Protein AF-A0A1E1V9N7-F1 (afdb_monomer_lite)

pLDDT: mean 84.42, std 9.8, range [53.38, 96.94]

Radius of gyration: 17.43 Å; chains: 1; bounding box: 44×20×41 Å

Structure (mmCIF, N/CA/C/O backbone):
data_AF-A0A1E1V9N7-F1
#
_entry.id   AF-A0A1E1V9N7-F1
#
loop_
_atom_site.group_PDB
_atom_site.id
_atom_site.type_symbol
_atom_site.label_atom_id
_atom_site.label_alt_id
_atom_site.label_comp_id
_atom_site.label_asym_id
_atom_site.label_entity_id
_atom_site.label_seq_id
_atom_site.pdbx_PDB_ins_code
_atom_site.Cartn_x
_atom_site.Cartn_y
_atom_site.Cartn_z
_atom_site.occupancy
_atom_site.B_iso_or_equiv
_atom_site.auth_seq_id
_atom_site.auth_comp_id
_atom_site.auth_asym_id
_atom_site.auth_atom_id
_atom_site.pdbx_PDB_model_num
ATOM 1 N N . MET A 1 1 ? -19.801 4.195 1.202 1.00 53.38 1 MET A N 1
ATOM 2 C CA . MET A 1 1 ? -19.342 4.086 -0.202 1.00 53.38 1 MET A CA 1
ATOM 3 C C . MET A 1 1 ? -17.823 3.846 -0.283 1.00 53.38 1 MET A C 1
ATOM 5 O O . MET A 1 1 ? -17.121 4.504 -1.035 1.00 53.38 1 MET A O 1
ATOM 9 N N . VAL A 1 2 ? -17.266 2.913 0.509 1.00 54.03 2 VAL A N 1
ATOM 10 C CA . VAL A 1 2 ? -15.828 2.565 0.417 1.00 54.03 2 VAL A CA 1
ATOM 11 C C . VAL A 1 2 ? -15.563 1.692 -0.814 1.00 54.03 2 VAL A C 1
ATOM 13 O O . VAL A 1 2 ? -14.586 1.950 -1.505 1.00 54.03 2 VAL A O 1
ATOM 16 N N . GLY A 1 3 ? -16.492 0.777 -1.132 1.00 59.66 3 GLY A N 1
ATOM 17 C CA . GLY A 1 3 ? -16.442 -0.092 -2.317 1.00 59.66 3 GLY A CA 1
ATOM 18 C C . GLY A 1 3 ? -16.304 0.665 -3.642 1.00 59.66 3 GLY A C 1
ATOM 19 O O . GLY A 1 3 ? -15.434 0.337 -4.438 1.00 59.66 3 GLY A O 1
ATOM 20 N N . GLU A 1 4 ? -17.053 1.760 -3.809 1.00 60.78 4 GLU A N 1
ATOM 21 C CA . GLU A 1 4 ? -17.031 2.583 -5.030 1.00 60.78 4 GLU A CA 1
ATOM 22 C C . GLU A 1 4 ? -15.651 3.171 -5.352 1.00 60.78 4 GLU A C 1
ATOM 24 O O . GLU A 1 4 ? -15.265 3.238 -6.512 1.00 60.78 4 GLU A O 1
ATOM 29 N N . ARG A 1 5 ? -14.872 3.581 -4.340 1.00 67.94 5 ARG A N 1
ATOM 30 C CA . ARG A 1 5 ? -13.529 4.140 -4.574 1.00 67.94 5 ARG A CA 1
ATOM 31 C C . ARG A 1 5 ? -12.522 3.056 -4.936 1.00 67.94 5 ARG A C 1
ATOM 33 O O . ARG A 1 5 ? -11.687 3.279 -5.802 1.00 67.94 5 ARG A O 1
ATOM 40 N N . SER A 1 6 ? -12.597 1.897 -4.288 1.00 70.44 6 SER A N 1
ATOM 41 C CA . SER A 1 6 ? -11.738 0.752 -4.606 1.00 70.44 6 SER A CA 1
ATOM 42 C C . SER A 1 6 ? -11.928 0.272 -6.044 1.00 70.44 6 SER A C 1
ATOM 44 O O . SER A 1 6 ? -10.932 -0.008 -6.707 1.00 70.44 6 SER A O 1
ATOM 46 N N . ASP A 1 7 ? -13.167 0.262 -6.543 1.00 75.50 7 ASP A N 1
ATOM 47 C CA . ASP A 1 7 ? -13.459 -0.134 -7.924 1.00 75.50 7 ASP A CA 1
ATOM 48 C C . ASP A 1 7 ? -12.918 0.886 -8.936 1.00 75.50 7 ASP A C 1
ATOM 50 O O . ASP A 1 7 ? -12.308 0.504 -9.932 1.00 75.50 7 ASP A O 1
ATOM 54 N N . ILE A 1 8 ? -13.052 2.189 -8.653 1.00 83.12 8 ILE A N 1
ATOM 55 C CA . ILE A 1 8 ? -12.511 3.260 -9.511 1.00 83.12 8 ILE A CA 1
ATOM 56 C C . ILE A 1 8 ? -10.979 3.192 -9.607 1.00 83.12 8 ILE A C 1
ATOM 58 O O . ILE A 1 8 ? -10.417 3.452 -10.669 1.00 83.12 8 ILE A O 1
ATOM 62 N N . PHE A 1 9 ? -10.295 2.861 -8.508 1.00 82.75 9 PHE A N 1
ATOM 63 C CA . PHE A 1 9 ? -8.831 2.824 -8.459 1.00 82.75 9 PHE A CA 1
ATOM 64 C C . PHE A 1 9 ? -8.227 1.447 -8.778 1.00 82.75 9 PHE A C 1
ATOM 66 O O . PHE A 1 9 ? -7.007 1.331 -8.821 1.00 82.75 9 PHE A O 1
ATOM 73 N N . GLY A 1 10 ? -9.027 0.404 -9.017 1.00 86.50 10 GLY A N 1
ATOM 74 C CA . GLY A 1 10 ? -8.501 -0.939 -9.291 1.00 86.50 10 GLY A CA 1
ATOM 75 C C . GLY A 1 10 ? -7.739 -1.538 -8.103 1.00 86.50 10 GLY A C 1
ATOM 76 O O . GLY A 1 10 ? -6.691 -2.169 -8.272 1.00 86.50 10 GLY A O 1
ATOM 77 N N . PHE A 1 11 ? -8.228 -1.296 -6.884 1.00 89.62 11 PHE A N 1
ATOM 78 C CA . PHE A 1 11 ? -7.645 -1.899 -5.689 1.00 89.62 11 PHE A CA 1
ATOM 79 C C . PHE A 1 11 ? -7.820 -3.420 -5.694 1.00 89.62 11 PHE A C 1
ATOM 81 O O . PHE A 1 11 ? -8.760 -3.964 -6.272 1.00 89.62 11 PHE A O 1
ATOM 88 N N . ALA A 1 12 ? -6.898 -4.108 -5.030 1.00 88.81 12 ALA A N 1
ATOM 89 C CA . ALA A 1 12 ? -6.953 -5.544 -4.854 1.00 88.81 12 ALA A CA 1
ATOM 90 C C . ALA A 1 12 ? -8.186 -5.960 -4.034 1.00 88.81 12 ALA A C 1
ATOM 92 O O . ALA A 1 12 ? -8.620 -5.224 -3.136 1.00 88.81 12 ALA A O 1
ATOM 93 N N . PRO A 1 13 ? -8.758 -7.144 -4.315 1.00 86.62 13 PRO A N 1
ATOM 94 C CA . PRO A 1 13 ? -9.899 -7.648 -3.568 1.00 86.62 13 PRO A CA 1
ATOM 95 C C . PRO A 1 13 ? -9.534 -7.881 -2.095 1.00 86.62 13 PRO A C 1
ATOM 97 O O . PRO A 1 13 ? -8.390 -8.162 -1.749 1.00 86.62 13 PRO A O 1
ATOM 100 N N . ALA A 1 14 ? -10.527 -7.821 -1.205 1.00 81.81 14 ALA A N 1
ATOM 101 C CA . ALA A 1 14 ? -10.298 -7.865 0.244 1.00 81.81 14 ALA A CA 1
ATOM 102 C C . ALA A 1 14 ? -9.566 -9.127 0.750 1.00 81.81 14 ALA A C 1
ATOM 104 O O . ALA A 1 14 ? -8.917 -9.074 1.791 1.00 81.81 14 ALA A O 1
ATOM 105 N N . HIS A 1 15 ? -9.662 -10.252 0.033 1.00 83.94 15 HIS A N 1
ATOM 106 C CA . HIS A 1 15 ? -8.982 -11.502 0.392 1.00 83.94 15 HIS A CA 1
ATOM 107 C C . HIS A 1 15 ? -7.481 -11.511 0.060 1.00 83.94 15 HIS A C 1
ATOM 109 O O . HIS A 1 15 ? -6.778 -12.401 0.524 1.00 83.94 15 HIS A O 1
ATOM 115 N N . ASP A 1 16 ? -6.999 -10.538 -0.715 1.00 86.38 16 ASP A N 1
ATOM 116 C CA . ASP A 1 16 ? -5.577 -10.335 -1.023 1.00 86.38 16 ASP A CA 1
ATOM 117 C C . ASP A 1 16 ? -4.875 -9.472 0.048 1.00 86.38 16 ASP A C 1
ATOM 119 O O . ASP A 1 16 ? -3.691 -9.160 -0.031 1.00 86.38 16 ASP A O 1
ATOM 123 N N . ALA A 1 17 ? -5.611 -9.039 1.077 1.00 82.00 17 ALA A N 1
ATOM 124 C CA . ALA A 1 17 ? -5.037 -8.269 2.168 1.00 82.00 17 ALA A CA 1
ATOM 125 C C . ALA A 1 17 ? -4.071 -9.128 3.015 1.00 82.00 17 ALA A C 1
ATOM 127 O O . ALA A 1 17 ? -4.368 -10.289 3.314 1.00 82.00 17 ALA A O 1
ATOM 128 N N . PRO A 1 18 ? -2.941 -8.557 3.476 1.00 79.69 18 PRO A N 1
ATOM 129 C CA . PRO A 1 18 ? -2.028 -9.243 4.386 1.00 79.69 18 PRO A CA 1
ATOM 130 C C . PRO A 1 18 ? -2.689 -9.517 5.746 1.00 79.69 18 PRO A C 1
ATOM 132 O O . PRO A 1 18 ? -3.773 -9.012 6.047 1.00 79.69 18 PRO A O 1
ATOM 135 N N . VAL A 1 19 ? -1.999 -10.289 6.599 1.00 81.19 19 VAL A N 1
ATOM 136 C CA . VAL A 1 19 ? -2.440 -10.610 7.971 1.00 81.19 19 VAL A CA 1
ATOM 137 C C . VAL A 1 19 ? -3.015 -9.356 8.653 1.00 81.19 19 VAL A C 1
ATOM 139 O O . VAL A 1 19 ? -2.337 -8.324 8.676 1.00 81.19 19 VAL A O 1
ATOM 142 N N . PRO A 1 20 ? -4.236 -9.410 9.223 1.00 76.19 20 PRO A N 1
ATOM 143 C CA . PRO A 1 20 ? -5.007 -8.226 9.604 1.00 76.19 20 PRO A CA 1
ATOM 144 C C . PRO A 1 20 ? -4.541 -7.599 10.929 1.00 76.19 20 PRO A C 1
ATOM 146 O O . PRO A 1 20 ? -5.327 -7.368 11.848 1.00 76.19 20 PRO A O 1
ATOM 149 N N . TYR A 1 21 ? -3.255 -7.275 11.042 1.00 79.12 21 TYR A N 1
ATOM 150 C CA . TYR A 1 21 ? -2.662 -6.703 12.253 1.00 79.12 21 TYR A CA 1
ATOM 151 C C . TYR A 1 21 ? -3.251 -5.328 12.610 1.00 79.12 21 TYR A C 1
ATOM 153 O O . TYR A 1 21 ? -3.285 -4.943 13.778 1.00 79.12 21 TYR A O 1
ATOM 161 N N . LEU A 1 22 ? -3.772 -4.605 11.614 1.00 78.50 22 LEU A N 1
ATOM 162 C CA . LEU A 1 22 ? -4.402 -3.302 11.804 1.00 78.50 22 LEU A CA 1
ATOM 163 C C . LEU A 1 22 ? -5.856 -3.334 12.268 1.00 78.50 22 LEU A C 1
ATOM 165 O O . LEU A 1 22 ? -6.346 -2.292 12.706 1.00 78.50 22 LEU A O 1
ATOM 169 N N . GLN A 1 23 ? -6.549 -4.477 12.209 1.00 84.81 23 GLN A N 1
ATOM 170 C CA . GLN A 1 23 ? -7.965 -4.553 12.602 1.00 84.81 23 GLN A CA 1
ATOM 171 C C . GLN A 1 23 ? -8.176 -4.015 14.021 1.00 84.81 23 GLN A C 1
ATOM 173 O O . GLN A 1 23 ? -9.011 -3.141 14.237 1.00 84.81 23 GLN A O 1
ATOM 178 N N . ARG A 1 24 ? -7.330 -4.436 14.969 1.00 86.31 24 ARG A N 1
ATOM 179 C CA . ARG A 1 24 ? -7.404 -3.988 16.367 1.00 86.31 24 ARG A CA 1
ATOM 180 C C . ARG A 1 24 ? -7.278 -2.469 16.514 1.00 86.31 24 ARG A C 1
ATOM 182 O O . ARG A 1 24 ? -8.029 -1.864 17.273 1.00 86.31 24 ARG A O 1
ATOM 189 N N . VAL A 1 25 ? -6.321 -1.863 15.810 1.00 87.31 25 VAL A N 1
ATOM 190 C CA . VAL A 1 25 ? -6.065 -0.415 15.871 1.00 87.31 25 VAL A CA 1
ATOM 191 C C . VAL A 1 25 ? -7.218 0.351 15.227 1.00 87.31 25 VAL A C 1
ATOM 193 O O . VAL A 1 25 ? -7.700 1.327 15.79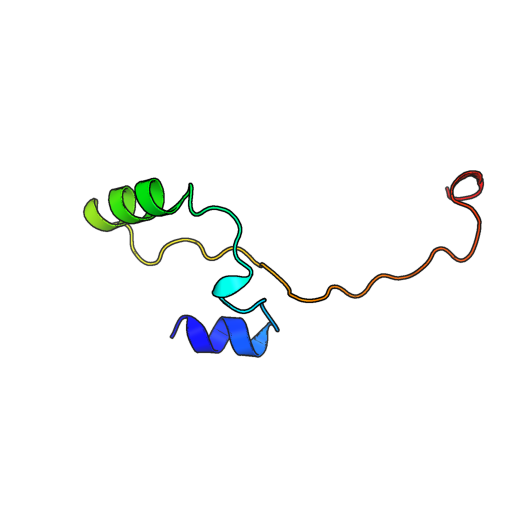7 1.00 87.31 25 VAL A O 1
ATOM 196 N N . SER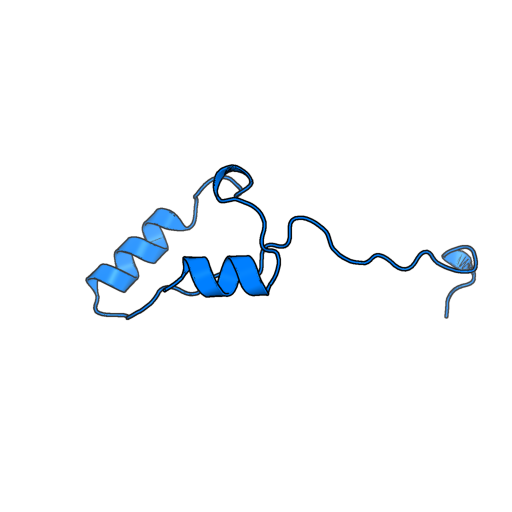 A 1 26 ? -7.708 -0.122 14.080 1.00 86.75 26 SER A N 1
ATOM 197 C CA . SER A 1 26 ? -8.849 0.476 13.389 1.00 86.75 26 SER A CA 1
ATOM 198 C C . SER A 1 26 ? -10.098 0.494 14.274 1.00 86.75 26 SER A C 1
ATOM 200 O O . SER A 1 26 ? -10.690 1.558 14.456 1.00 86.75 26 SER A O 1
ATOM 202 N N . SER A 1 27 ? -10.441 -0.636 14.905 1.00 88.69 27 SER A N 1
ATOM 203 C CA . SER A 1 27 ? -11.588 -0.728 15.818 1.00 88.69 27 SER A CA 1
ATOM 204 C C . SER A 1 27 ? -11.441 0.174 17.043 1.00 88.69 27 SER A C 1
ATOM 206 O O . SER A 1 27 ? -12.411 0.800 17.462 1.00 88.69 27 SER A O 1
ATOM 208 N N . TYR A 1 28 ? -10.234 0.273 17.609 1.00 91.25 28 TYR A N 1
ATOM 209 C CA . TYR A 1 28 ? -9.970 1.134 18.762 1.00 91.25 28 TYR A CA 1
ATOM 210 C C . TYR A 1 28 ? -10.255 2.610 18.454 1.00 91.25 28 TYR A C 1
ATOM 212 O O . TYR A 1 28 ? -11.000 3.258 19.185 1.00 91.25 28 TYR A O 1
ATOM 220 N N . TYR A 1 29 ? -9.723 3.140 17.351 1.00 91.00 29 TYR A N 1
ATOM 221 C CA . TYR A 1 29 ? -9.940 4.544 16.994 1.00 91.00 29 TYR A CA 1
ATOM 222 C C . TYR A 1 29 ? -11.377 4.827 16.549 1.00 91.00 29 TYR A C 1
ATOM 224 O O . TYR A 1 29 ? -11.915 5.879 16.888 1.00 91.00 29 TYR A O 1
ATOM 232 N N . GLN A 1 30 ? -12.037 3.885 15.875 1.00 91.88 30 GLN A N 1
ATOM 233 C CA . GLN A 1 30 ? -13.467 4.011 15.577 1.00 91.88 30 GLN A CA 1
ATOM 234 C C . GLN A 1 30 ? -14.304 4.138 16.855 1.00 91.88 30 GLN A C 1
ATOM 236 O O . GLN A 1 30 ? -15.175 5.001 16.938 1.00 91.88 30 GLN A O 1
ATOM 241 N N . ALA A 1 31 ? -14.006 3.334 17.881 1.00 92.88 31 ALA A N 1
ATOM 242 C CA . ALA A 1 31 ? -14.701 3.402 19.165 1.00 92.88 31 ALA A CA 1
ATOM 243 C C . ALA A 1 31 ? -14.487 4.740 19.898 1.00 92.88 31 ALA A C 1
ATOM 245 O O . ALA A 1 31 ? -15.348 5.167 20.661 1.00 92.88 31 ALA A O 1
ATOM 246 N N . LEU A 1 32 ? -13.370 5.428 19.640 1.00 94.19 32 LEU A N 1
ATOM 247 C CA . LEU A 1 32 ? -13.085 6.767 20.165 1.00 94.19 32 LEU A CA 1
ATOM 248 C C . LEU A 1 32 ? -13.800 7.899 19.401 1.00 94.19 32 LEU A C 1
ATOM 250 O O . LEU A 1 32 ? -13.613 9.067 19.735 1.00 94.19 32 LEU A O 1
ATOM 254 N N . GLY A 1 33 ? -14.601 7.582 18.380 1.00 94.00 33 GLY A N 1
ATOM 255 C CA . GLY A 1 33 ? -15.325 8.569 17.575 1.00 94.00 33 GLY A CA 1
ATOM 256 C C . GLY A 1 33 ? -14.519 9.142 16.410 1.00 94.00 33 GLY A C 1
ATOM 257 O O . GLY A 1 33 ? -14.981 10.074 15.750 1.00 94.00 33 GLY A O 1
ATOM 258 N N . TYR A 1 34 ? -13.338 8.587 16.114 1.00 87.62 34 TYR A N 1
ATOM 259 C CA . TYR A 1 34 ? -12.682 8.880 14.843 1.00 87.62 34 TYR A CA 1
ATOM 260 C C . TYR A 1 34 ? -13.530 8.285 13.719 1.00 87.62 34 TYR A C 1
ATOM 262 O O . TYR A 1 34 ? -14.044 7.175 13.836 1.00 87.62 34 TYR A O 1
ATOM 270 N N . GLY A 1 35 ? -13.711 9.064 12.651 1.00 85.56 35 GLY A N 1
ATOM 271 C CA . GLY A 1 35 ? -14.609 8.729 11.552 1.00 85.56 35 GLY A CA 1
ATOM 272 C C . GLY A 1 35 ? -14.112 7.573 10.680 1.00 85.56 35 GLY A C 1
ATOM 273 O O . GLY A 1 35 ? -13.693 6.518 11.147 1.00 85.56 35 GLY A O 1
ATOM 274 N N . GLN A 1 36 ? -14.193 7.752 9.363 1.00 82.69 36 GLN A N 1
ATOM 275 C CA . GLN A 1 36 ? -13.815 6.692 8.431 1.00 82.69 36 GLN A CA 1
ATOM 276 C C . GLN A 1 36 ? -12.333 6.311 8.604 1.00 82.69 36 GLN A C 1
ATOM 278 O O . GLN A 1 36 ? -11.478 7.201 8.573 1.00 82.69 36 GLN A O 1
ATOM 283 N N . PRO A 1 37 ? -12.009 5.012 8.770 1.00 80.38 37 PRO A N 1
ATOM 284 C CA . PRO A 1 37 ? -10.628 4.572 8.880 1.00 80.38 37 PRO A CA 1
ATOM 285 C C . PRO A 1 37 ? -9.883 4.866 7.577 1.00 80.38 37 PRO A C 1
ATOM 287 O O . PRO A 1 37 ? -10.458 4.844 6.484 1.00 80.38 37 PRO A O 1
ATOM 290 N N . TYR A 1 38 ? -8.584 5.128 7.701 1.00 77.25 38 TYR A N 1
ATOM 291 C CA . TYR A 1 38 ? -7.728 5.304 6.540 1.00 77.25 38 TYR A CA 1
ATOM 292 C C . TYR A 1 38 ? -7.720 4.027 5.692 1.00 77.25 38 TYR A C 1
ATOM 294 O O . TYR A 1 38 ? -7.492 2.932 6.206 1.00 77.25 38 TYR A O 1
ATOM 302 N N . ALA A 1 39 ? -7.978 4.182 4.395 1.00 77.62 39 ALA A N 1
ATOM 303 C CA . ALA A 1 39 ? -7.916 3.095 3.431 1.00 77.62 39 ALA A CA 1
ATOM 304 C C . ALA A 1 39 ? -6.556 3.136 2.734 1.00 77.62 39 ALA A C 1
ATOM 306 O O . ALA A 1 39 ? -6.218 4.129 2.086 1.00 77.62 39 ALA A O 1
ATOM 307 N N . TRP A 1 40 ? -5.785 2.061 2.866 1.00 79.62 40 TRP A N 1
ATOM 308 C CA . TRP A 1 40 ? -4.535 1.917 2.136 1.00 79.62 40 TRP A CA 1
ATOM 309 C C . TRP A 1 40 ? -4.789 1.697 0.651 1.00 79.62 40 TRP A C 1
ATOM 311 O O . TRP A 1 40 ? -5.664 0.922 0.270 1.00 79.62 40 TRP A O 1
ATOM 321 N N . ALA A 1 41 ? -3.992 2.363 -0.181 1.00 86.50 41 ALA A N 1
ATOM 322 C CA . ALA A 1 41 ? -3.990 2.135 -1.615 1.00 86.50 41 ALA A CA 1
ATOM 323 C C . ALA A 1 41 ? -3.268 0.813 -1.912 1.00 86.50 41 ALA A C 1
ATOM 325 O O . ALA A 1 41 ? -2.047 0.778 -2.059 1.00 86.50 41 ALA A O 1
ATOM 326 N N . HIS A 1 42 ? -4.027 -0.281 -1.927 1.00 87.38 42 HIS A N 1
ATOM 327 C CA . HIS A 1 42 ? -3.534 -1.620 -2.227 1.00 87.38 42 HIS A CA 1
ATOM 328 C C . HIS A 1 42 ? -3.984 -2.003 -3.636 1.00 87.38 42 HIS A C 1
ATOM 330 O O . HIS A 1 42 ? -5.150 -2.322 -3.831 1.00 87.38 42 HIS A O 1
ATOM 336 N N . TYR A 1 43 ? -3.091 -1.919 -4.622 1.00 90.00 43 TYR A N 1
ATOM 337 C CA . TYR A 1 43 ? -3.399 -2.209 -6.027 1.00 90.00 43 TYR A CA 1
ATOM 338 C C . TYR A 1 43 ? -3.056 -3.661 -6.373 1.00 90.00 43 TYR A C 1
ATOM 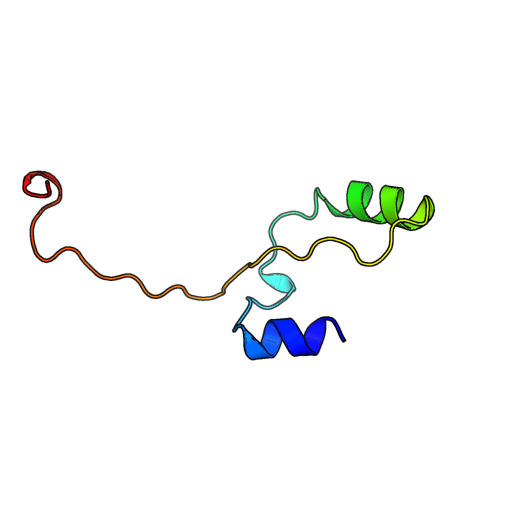340 O O . TYR A 1 43 ? -1.960 -4.111 -6.051 1.00 90.00 43 TYR A O 1
ATOM 348 N N . ALA A 1 44 ? -3.952 -4.364 -7.077 1.00 88.81 44 ALA A N 1
ATOM 349 C CA . ALA A 1 44 ? -3.702 -5.741 -7.536 1.00 88.81 44 ALA A CA 1
ATOM 350 C C . ALA A 1 44 ? -2.576 -5.819 -8.578 1.00 88.81 44 ALA A C 1
ATOM 352 O O . ALA A 1 44 ? -1.858 -6.810 -8.682 1.00 88.81 44 ALA A O 1
ATOM 353 N N . ALA A 1 45 ? -2.439 -4.761 -9.374 1.00 87.75 45 ALA A N 1
ATOM 354 C CA . ALA A 1 45 ? -1.395 -4.615 -10.365 1.00 87.75 45 ALA A CA 1
ATOM 355 C C . ALA A 1 45 ? -0.938 -3.160 -10.397 1.00 87.75 45 ALA A C 1
ATOM 357 O O . ALA A 1 45 ? -1.740 -2.236 -10.259 1.00 87.75 45 ALA A O 1
ATOM 358 N N . VAL A 1 46 ? 0.357 -2.965 -10.615 1.00 86.88 46 VAL A N 1
ATOM 359 C CA . VAL A 1 46 ? 0.947 -1.644 -10.816 1.00 86.88 46 VAL A CA 1
ATOM 360 C C . VAL A 1 46 ? 1.654 -1.625 -12.167 1.00 86.88 46 VAL A C 1
ATOM 362 O O . VAL A 1 46 ? 2.312 -2.608 -12.519 1.00 86.88 46 VAL A O 1
ATOM 365 N N . PRO A 1 47 ? 1.528 -0.541 -12.951 1.00 87.69 47 PRO A N 1
ATOM 366 C CA . PRO A 1 47 ? 2.276 -0.424 -14.189 1.00 87.69 47 PRO A CA 1
ATOM 367 C C . PRO A 1 47 ? 3.766 -0.381 -13.850 1.00 87.69 47 PRO A C 1
ATOM 369 O O . PRO A 1 47 ? 4.243 0.539 -13.187 1.00 87.69 47 PRO A O 1
ATOM 372 N N . PHE A 1 48 ? 4.502 -1.394 -14.297 1.00 88.94 48 PHE A N 1
ATOM 373 C CA . PHE A 1 48 ? 5.951 -1.430 -14.186 1.00 88.94 48 PHE A CA 1
ATOM 374 C C . PHE A 1 48 ? 6.562 -1.139 -15.550 1.00 88.94 48 PHE A C 1
ATOM 376 O O . PHE A 1 48 ? 6.349 -1.879 -16.510 1.00 88.94 48 PHE A O 1
ATOM 383 N N . GLN A 1 49 ? 7.340 -0.065 -15.629 1.00 91.69 49 GLN A N 1
ATOM 384 C CA . GLN A 1 49 ? 8.140 0.221 -16.807 1.00 91.69 49 GLN A CA 1
ATOM 385 C C . GLN A 1 49 ? 9.495 -0.468 -16.651 1.00 91.69 49 GLN A C 1
ATOM 387 O O . GLN A 1 49 ? 10.304 -0.078 -15.809 1.00 91.69 49 GLN A O 1
ATOM 392 N N . ALA A 1 50 ? 9.749 -1.481 -17.479 1.00 93.38 50 ALA A N 1
ATOM 393 C CA . ALA A 1 50 ? 11.053 -2.129 -17.514 1.00 93.38 50 ALA A CA 1
ATOM 394 C C . ALA A 1 50 ? 12.149 -1.129 -17.919 1.00 93.38 50 ALA A C 1
ATOM 396 O O . ALA A 1 50 ? 11.924 -0.232 -18.741 1.00 93.38 50 ALA A O 1
ATOM 397 N N . LE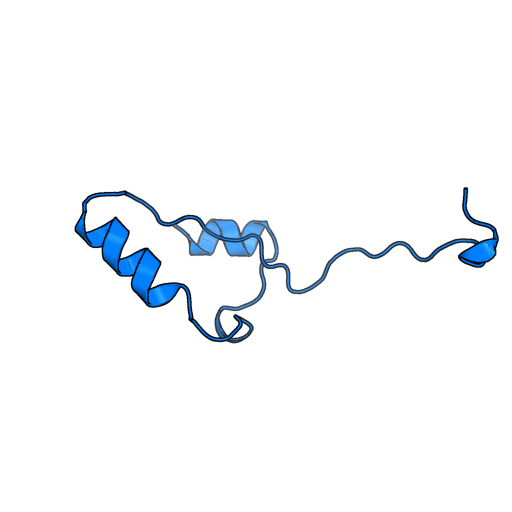U A 1 51 ? 13.343 -1.304 -17.346 1.00 95.31 51 LEU A N 1
ATOM 398 C CA . LEU A 1 51 ? 14.508 -0.495 -17.689 1.00 95.31 51 LEU A CA 1
ATOM 399 C C . LEU A 1 51 ? 14.927 -0.771 -19.138 1.00 95.31 51 LEU A C 1
ATOM 401 O O . LEU A 1 51 ? 15.014 -1.921 -19.559 1.00 95.31 51 LEU A O 1
ATOM 405 N N . ALA A 1 52 ? 15.245 0.287 -19.885 1.00 95.75 52 ALA A N 1
ATOM 406 C CA . ALA A 1 52 ? 15.747 0.169 -21.258 1.00 95.75 52 ALA A CA 1
ATOM 407 C C . ALA A 1 52 ? 17.207 -0.325 -21.341 1.00 95.75 52 ALA A C 1
ATOM 409 O O . ALA A 1 52 ? 17.713 -0.582 -22.429 1.00 95.75 52 ALA A O 1
ATOM 410 N N . LYS A 1 53 ? 17.895 -0.415 -20.198 1.00 95.88 53 LYS A N 1
ATOM 411 C CA . LYS A 1 53 ? 19.296 -0.822 -20.058 1.00 95.88 53 LYS A CA 1
ATOM 412 C C . LYS A 1 53 ? 19.516 -1.513 -18.705 1.00 95.88 53 LYS A C 1
ATOM 414 O O . LYS A 1 53 ? 18.671 -1.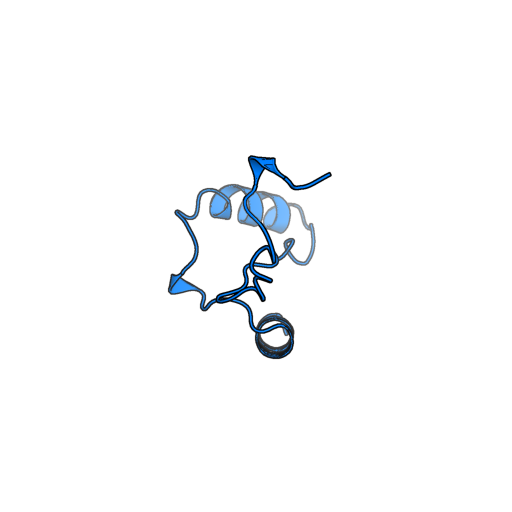353 -17.819 1.00 95.88 53 LYS A O 1
ATOM 419 N N . PRO A 1 54 ? 20.613 -2.267 -18.517 1.00 95.94 54 PRO A N 1
ATOM 420 C CA . PRO A 1 54 ? 20.935 -2.881 -17.231 1.00 95.94 54 PRO A CA 1
ATOM 421 C C . PRO A 1 54 ? 20.986 -1.860 -16.088 1.00 95.94 54 PRO A C 1
ATOM 423 O O . PRO A 1 54 ? 21.405 -0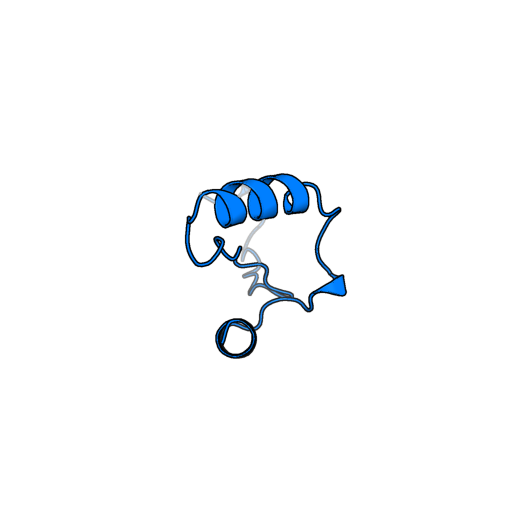.719 -16.284 1.00 95.94 54 PRO A O 1
ATOM 426 N N . LEU A 1 55 ? 20.623 -2.291 -14.873 1.00 93.69 55 LEU A N 1
ATOM 427 C CA . LEU A 1 55 ? 20.611 -1.432 -13.679 1.00 93.69 55 LEU A CA 1
ATOM 428 C C . LEU A 1 55 ? 21.964 -0.743 -13.433 1.00 93.69 55 LEU A C 1
ATOM 430 O O . LEU A 1 55 ? 21.994 0.415 -13.032 1.00 93.69 55 LEU A O 1
ATOM 434 N N . SER A 1 56 ? 23.075 -1.429 -13.723 1.00 96.94 56 SER A N 1
ATOM 435 C CA . SER A 1 56 ? 24.440 -0.898 -13.594 1.00 96.94 56 SER A CA 1
ATOM 436 C C . SER A 1 56 ? 24.744 0.286 -14.516 1.00 96.94 56 SER A C 1
ATOM 438 O O . SER A 1 56 ? 25.724 0.991 -14.295 1.00 96.94 56 SER A O 1
ATOM 440 N N . GLU A 1 57 ? 23.933 0.506 -15.551 1.00 96.19 57 GLU A N 1
ATOM 441 C CA . GLU A 1 57 ? 24.094 1.595 -16.514 1.00 96.19 57 GLU A CA 1
ATOM 442 C C . GLU A 1 57 ? 23.080 2.731 -16.294 1.00 96.19 57 GLU A C 1
ATOM 444 O O . GLU A 1 57 ? 23.163 3.765 -16.964 1.00 96.19 57 GLU A O 1
ATOM 449 N N . CYS A 1 58 ? 22.109 2.571 -15.385 1.00 93.38 58 CYS A N 1
ATOM 450 C CA . CYS A 1 58 ? 21.169 3.620 -14.978 1.00 93.38 58 CYS A CA 1
ATOM 451 C C . CYS A 1 58 ? 21.878 4.742 -14.199 1.00 93.38 58 CYS A C 1
ATOM 453 O O . CYS A 1 58 ? 22.826 4.495 -13.459 1.00 93.38 58 CYS A O 1
ATOM 455 N N . ARG A 1 59 ? 21.430 5.985 -14.403 1.00 80.69 59 ARG A N 1
ATOM 456 C CA . ARG A 1 59 ? 21.949 7.197 -13.755 1.00 80.69 59 ARG A CA 1
ATOM 457 C C . ARG A 1 59 ? 20.813 7.964 -13.112 1.00 80.69 59 ARG A C 1
ATOM 459 O O . ARG A 1 59 ? 19.715 7.927 -13.710 1.00 80.69 59 ARG A O 1
#

Secondary structure (DSSP, 8-state):
-HHHHHHHHTBPPGGG----TTHHHHHHHHHTT--SPPPP--BS-------SS-GGG--

Sequence (59 aa):
MVGERSDIFGFAPAHDAPVPYLQRVSSYYQALGYGQPYAWAHYAAVPFQALAKPLSECR

Foldseek 3Di:
DVVVVCVVLQADDPVPDPDPPCPVVQVVVVVVVDPDDDDDRHHPDDDDDDDPDDPVPDD